Protein AF-A0AAU0LFH1-F1 (afdb_monomer_lite)

Sequence (99 aa):
MTEREMLEAAARAAGKSQHWVVHSLLQGGYAEELMAALRISVEHNSNTCRQPWVRARIDVSAWEAKVYQEDVPDESQRADRMRLAILRCAAAQAPKEQA

Secondary structure (DSSP, 8-state):
--HHHHHHHHHHHTT--HHHHHHHHHH---HHHHHHHHT-EEEE--TTSSS-EEEEEEESSSS-EEEEEEE-SSGGGHHHHHHHHHHHHHHTTSPPP--

Structure (mmCIF, N/CA/C/O backbone):
data_AF-A0AAU0LFH1-F1
#
_entry.id   AF-A0AAU0LFH1-F1
#
loop_
_atom_site.group_PDB
_atom_site.id
_atom_site.type_symbol
_atom_site.label_atom_id
_atom_site.label_alt_id
_atom_site.label_comp_id
_atom_site.label_asym_id
_atom_site.label_entity_id
_atom_site.label_seq_id
_atom_site.pdbx_PDB_ins_code
_atom_site.Cartn_x
_atom_site.Cartn_y
_atom_site.Cartn_z
_atom_site.occupancy
_atom_site.B_iso_or_equiv
_atom_site.auth_seq_id
_atom_site.auth_comp_id
_atom_site.auth_asym_id
_atom_site.auth_atom_id
_atom_site.pdbx_PDB_model_num
ATOM 1 N N . MET A 1 1 ? -1.440 13.124 -2.950 1.00 74.69 1 MET A N 1
ATOM 2 C CA . MET A 1 1 ? -0.979 12.772 -1.598 1.00 74.69 1 MET A CA 1
ATOM 3 C C . MET A 1 1 ? 0.518 12.548 -1.671 1.00 74.69 1 MET A C 1
ATOM 5 O O . MET A 1 1 ? 0.957 11.779 -2.522 1.00 74.69 1 MET A O 1
ATOM 9 N N . THR A 1 2 ? 1.286 13.281 -0.878 1.00 88.75 2 THR A N 1
ATOM 10 C CA . THR A 1 2 ? 2.737 13.109 -0.742 1.00 88.75 2 THR A CA 1
ATOM 11 C C . THR A 1 2 ? 3.051 11.846 0.067 1.00 88.75 2 THR A C 1
ATOM 13 O O . THR A 1 2 ? 2.175 11.304 0.740 1.00 88.75 2 THR A O 1
ATOM 16 N N . GLU A 1 3 ? 4.294 11.358 0.021 1.00 88.12 3 GLU A N 1
ATOM 17 C CA . GLU A 1 3 ? 4.708 10.198 0.827 1.00 88.12 3 GLU A CA 1
ATOM 18 C C . GLU A 1 3 ? 4.533 10.448 2.326 1.00 88.12 3 GLU A C 1
ATOM 20 O O . GLU A 1 3 ? 3.999 9.601 3.040 1.00 88.12 3 GLU A O 1
ATOM 25 N N . ARG A 1 4 ? 4.886 11.654 2.782 1.00 89.88 4 ARG A N 1
ATOM 26 C CA . ARG A 1 4 ? 4.679 12.078 4.166 1.00 89.88 4 ARG A CA 1
ATOM 27 C C . ARG A 1 4 ? 3.204 12.016 4.567 1.00 89.88 4 ARG A C 1
ATOM 29 O O . ARG A 1 4 ? 2.889 11.426 5.592 1.00 89.88 4 ARG A O 1
ATOM 36 N N . GLU A 1 5 ? 2.311 12.588 3.761 1.00 91.88 5 GLU A N 1
ATOM 37 C CA . GLU A 1 5 ? 0.865 12.558 4.029 1.00 91.88 5 GLU A CA 1
ATOM 38 C C . GLU A 1 5 ? 0.327 11.120 4.077 1.00 91.88 5 GLU A C 1
ATOM 40 O O . GLU A 1 5 ? -0.486 10.789 4.941 1.00 91.88 5 GLU A O 1
ATOM 45 N N . MET A 1 6 ? 0.803 10.244 3.181 1.00 93.19 6 MET A N 1
ATOM 46 C CA . MET A 1 6 ? 0.427 8.829 3.201 1.00 93.19 6 MET A CA 1
ATOM 47 C C . MET A 1 6 ? 0.924 8.132 4.470 1.00 93.19 6 MET A C 1
ATOM 49 O O . MET A 1 6 ? 0.183 7.356 5.066 1.00 93.19 6 MET A O 1
ATOM 53 N N . LEU A 1 7 ? 2.148 8.420 4.915 1.00 91.88 7 LEU A N 1
ATOM 54 C CA . LEU A 1 7 ? 2.713 7.820 6.121 1.00 91.88 7 LEU A CA 1
ATOM 55 C C . LEU A 1 7 ? 2.019 8.307 7.394 1.00 91.88 7 LEU A C 1
ATOM 57 O O . LEU A 1 7 ? 1.752 7.505 8.285 1.00 91.88 7 LEU A O 1
ATOM 61 N N . GLU A 1 8 ? 1.659 9.586 7.467 1.00 93.25 8 GLU A N 1
ATOM 62 C CA . GLU A 1 8 ? 0.850 10.130 8.562 1.00 93.25 8 GLU A CA 1
ATOM 63 C C . GLU A 1 8 ? -0.548 9.483 8.599 1.00 93.25 8 GLU A C 1
ATOM 65 O O . GLU A 1 8 ? -1.041 9.109 9.665 1.00 93.25 8 GLU A O 1
ATOM 70 N N . ALA A 1 9 ? -1.185 9.284 7.441 1.00 93.19 9 ALA A N 1
ATOM 71 C CA . ALA A 1 9 ? -2.458 8.570 7.345 1.00 93.19 9 ALA A CA 1
ATOM 72 C C . ALA A 1 9 ? -2.331 7.092 7.758 1.00 93.19 9 ALA A C 1
ATOM 74 O O . ALA A 1 9 ? -3.114 6.610 8.577 1.00 93.19 9 ALA A O 1
ATOM 75 N N . ALA A 1 10 ? -1.313 6.392 7.254 1.00 92.69 10 ALA A N 1
ATOM 76 C CA . ALA A 1 10 ? -1.025 5.004 7.597 1.00 92.69 10 ALA A CA 1
ATOM 77 C C . ALA A 1 10 ? -0.747 4.828 9.097 1.00 92.69 10 ALA A C 1
ATOM 79 O O . ALA A 1 10 ? -1.250 3.892 9.715 1.00 92.69 10 ALA A O 1
ATOM 80 N N . ALA A 1 11 ? -0.004 5.757 9.704 1.00 92.50 11 ALA A N 1
ATOM 81 C CA . ALA A 1 11 ? 0.258 5.757 11.136 1.00 92.50 11 ALA A CA 1
ATOM 82 C C . ALA A 1 11 ? -1.034 5.896 11.949 1.00 92.50 11 ALA A C 1
ATOM 84 O O . ALA A 1 11 ? -1.241 5.130 12.889 1.00 92.50 11 ALA A O 1
ATOM 85 N N . ARG A 1 12 ? -1.939 6.804 11.556 1.00 92.94 12 ARG A N 1
ATOM 86 C CA . ARG A 1 12 ? -3.259 6.940 12.196 1.00 92.94 12 ARG A CA 1
ATOM 87 C C . ARG A 1 12 ? -4.079 5.658 12.094 1.00 92.94 12 ARG A C 1
ATOM 89 O O . ARG A 1 12 ? -4.643 5.229 13.095 1.00 92.94 12 ARG A O 1
ATOM 96 N N . ALA A 1 13 ? -4.106 5.031 10.918 1.00 91.50 13 ALA A N 1
ATOM 97 C CA . ALA A 1 13 ? -4.797 3.758 10.717 1.00 91.50 13 ALA A CA 1
ATOM 98 C C . ALA A 1 13 ? -4.226 2.648 11.617 1.00 91.50 13 ALA A C 1
ATOM 100 O O . ALA A 1 13 ? -4.972 1.867 12.198 1.00 91.50 13 ALA A O 1
ATOM 101 N N . ALA A 1 14 ? -2.899 2.595 11.748 1.00 91.56 14 ALA A N 1
ATOM 102 C CA . ALA A 1 14 ? -2.182 1.563 12.492 1.00 91.56 14 ALA A CA 1
ATOM 103 C C . ALA A 1 14 ? -2.065 1.842 1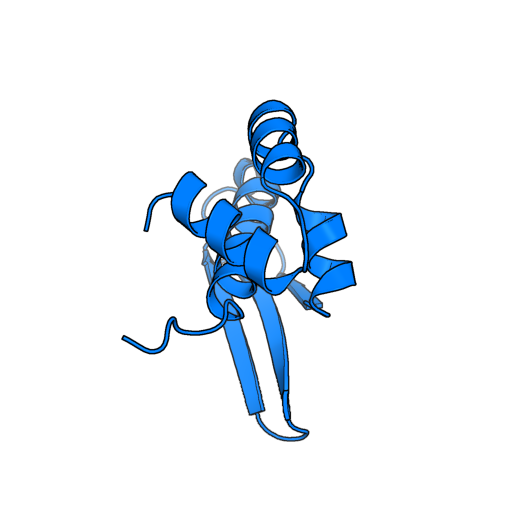4.005 1.00 91.56 14 ALA A C 1
ATOM 105 O O . ALA A 1 14 ? -1.389 1.091 14.710 1.00 91.56 14 ALA A O 1
ATOM 106 N N . GLY A 1 15 ? -2.658 2.931 14.512 1.00 91.56 15 GLY A N 1
ATOM 107 C CA . GLY A 1 15 ? -2.534 3.334 15.918 1.00 91.56 15 GLY A CA 1
ATOM 108 C C . GLY A 1 15 ? -1.109 3.736 16.328 1.00 91.56 15 GLY A C 1
ATOM 109 O O . GLY A 1 15 ? -0.727 3.579 17.487 1.00 91.56 15 GLY A O 1
ATOM 110 N N . LYS A 1 16 ? -0.297 4.223 15.383 1.00 91.62 16 LYS A N 1
ATOM 111 C CA . LYS A 1 16 ? 1.088 4.664 15.602 1.00 91.62 16 LYS A CA 1
ATOM 112 C C . LYS A 1 16 ? 1.142 6.157 15.944 1.00 91.62 16 LYS A C 1
ATOM 114 O O . LYS A 1 16 ? 0.292 6.945 15.536 1.00 91.62 16 LYS A O 1
ATOM 119 N N . SER A 1 17 ? 2.164 6.555 16.699 1.00 90.00 17 SER A N 1
ATOM 120 C CA . SER A 1 17 ? 2.346 7.941 17.146 1.00 90.00 17 SER A CA 1
ATOM 121 C C . SER A 1 17 ? 3.047 8.818 16.100 1.00 90.00 17 SER A C 1
ATOM 123 O O . SER A 1 17 ? 3.720 8.327 15.195 1.00 90.00 17 SER A O 1
ATOM 125 N N . GLN A 1 18 ? 2.971 10.140 16.273 1.00 86.50 18 GLN A N 1
ATOM 126 C CA . GLN A 1 18 ? 3.741 11.105 15.471 1.00 86.50 18 GLN A CA 1
ATOM 127 C C . GLN A 1 18 ? 5.260 10.870 15.556 1.00 86.50 18 GLN A C 1
ATOM 129 O O . GLN A 1 18 ? 5.968 11.016 14.564 1.00 86.50 18 GLN A O 1
ATOM 134 N N . HIS A 1 19 ? 5.768 10.433 16.715 1.00 88.38 19 HIS A N 1
ATOM 135 C CA . HIS A 1 19 ? 7.182 10.073 16.865 1.00 88.38 19 HIS A CA 1
ATOM 136 C C . HIS A 1 19 ? 7.564 8.919 15.927 1.00 88.38 19 HIS A C 1
ATOM 138 O O . HIS A 1 19 ? 8.611 8.960 15.282 1.00 88.38 19 HIS A O 1
ATOM 144 N N . TRP A 1 20 ? 6.696 7.909 15.810 1.00 90.56 20 TRP A N 1
ATOM 145 C CA . TRP A 1 20 ? 6.924 6.777 14.916 1.00 90.56 20 TRP A CA 1
ATOM 146 C C . TRP A 1 20 ? 6.991 7.211 13.445 1.00 90.56 20 TRP A C 1
ATOM 148 O O . TRP A 1 20 ? 7.838 6.706 12.712 1.00 90.56 20 TRP A O 1
ATOM 158 N N . VAL A 1 21 ? 6.173 8.184 13.021 1.00 86.44 21 VAL A N 1
ATOM 159 C CA . VAL A 1 21 ? 6.213 8.741 11.653 1.00 86.44 21 VAL A CA 1
ATOM 160 C C . VAL A 1 21 ? 7.569 9.378 11.361 1.00 86.44 21 VAL A C 1
ATOM 162 O O . VAL A 1 21 ? 8.192 9.061 10.350 1.00 86.44 21 VAL A O 1
ATOM 165 N N . VAL A 1 22 ? 8.054 10.240 12.260 1.00 86.44 22 VAL A N 1
ATOM 166 C CA . VAL A 1 22 ? 9.350 10.919 12.097 1.00 86.44 22 VAL A CA 1
ATOM 167 C C . VAL A 1 22 ? 10.489 9.903 12.018 1.00 86.44 22 VAL A C 1
ATOM 169 O O . VAL A 1 22 ? 11.315 9.978 11.113 1.00 86.44 22 VAL A O 1
ATOM 172 N N . HIS A 1 23 ? 10.504 8.917 12.918 1.00 87.00 23 HIS A N 1
ATOM 173 C CA . HIS A 1 23 ? 11.508 7.853 12.904 1.00 87.00 23 HIS A CA 1
ATOM 174 C C . HIS A 1 23 ? 11.455 7.024 11.609 1.00 87.00 23 HIS A C 1
ATOM 176 O O . HIS A 1 23 ? 12.484 6.710 11.011 1.00 87.00 23 HIS A O 1
ATOM 182 N N . SER A 1 24 ? 10.249 6.717 11.137 1.00 86.38 24 SER A N 1
ATOM 183 C CA . SER A 1 24 ? 10.013 5.935 9.922 1.00 86.38 24 SER A CA 1
ATOM 184 C C . SER A 1 24 ? 10.463 6.651 8.650 1.00 86.38 24 SER A C 1
ATOM 186 O O . SER A 1 24 ? 11.030 6.004 7.772 1.00 86.38 24 SER A O 1
ATOM 188 N N . LEU A 1 25 ? 10.284 7.974 8.562 1.00 81.75 25 LEU A N 1
ATOM 189 C CA . LEU A 1 25 ? 10.812 8.781 7.453 1.00 81.75 25 LEU A CA 1
ATOM 190 C C . LEU A 1 25 ? 12.343 8.762 7.399 1.00 81.75 25 LEU A C 1
ATOM 192 O O . LEU A 1 25 ? 12.915 8.824 6.316 1.00 81.75 25 LEU A O 1
ATOM 196 N N . LEU A 1 26 ? 13.003 8.678 8.556 1.00 80.50 26 LEU A N 1
ATOM 197 C CA . LEU A 1 26 ? 14.464 8.672 8.643 1.00 80.50 26 LEU A CA 1
ATOM 198 C C . LEU A 1 26 ? 15.076 7.301 8.330 1.00 80.50 26 LEU A C 1
ATOM 200 O O . LEU A 1 26 ? 16.202 7.245 7.845 1.00 80.50 26 LEU A O 1
ATOM 204 N N . GLN A 1 27 ? 14.361 6.205 8.613 1.00 79.75 27 GLN A N 1
ATOM 205 C CA . GLN A 1 27 ? 14.896 4.844 8.475 1.00 79.75 27 GLN A CA 1
ATOM 206 C C . GLN A 1 27 ? 14.326 4.031 7.302 1.00 79.75 27 GLN A C 1
ATOM 208 O O . GLN A 1 27 ? 14.932 3.037 6.913 1.00 79.75 27 GLN A O 1
ATOM 213 N N . GLY A 1 28 ? 13.168 4.399 6.741 1.00 71.44 28 GLY A N 1
ATOM 214 C CA . GLY A 1 28 ? 12.573 3.719 5.578 1.00 71.44 28 GLY A CA 1
ATOM 215 C C . GLY A 1 28 ? 12.064 2.285 5.825 1.00 71.44 28 GLY A C 1
ATOM 216 O O . GLY A 1 28 ? 11.698 1.584 4.880 1.00 71.44 28 GLY A O 1
ATOM 217 N N . GLY A 1 29 ? 12.029 1.832 7.084 1.00 80.88 29 GLY A N 1
ATOM 218 C CA . GLY A 1 29 ? 11.706 0.455 7.489 1.00 80.88 29 GLY A CA 1
ATOM 219 C C . GLY A 1 29 ? 10.255 0.200 7.921 1.00 80.88 29 GLY A C 1
ATOM 220 O O . GLY A 1 29 ? 9.990 -0.774 8.612 1.00 80.88 29 GLY A O 1
ATOM 221 N N . TYR A 1 30 ? 9.301 1.060 7.565 1.00 86.44 30 TYR A N 1
ATOM 222 C CA . TYR A 1 30 ? 7.941 1.025 8.128 1.00 86.44 30 TYR A CA 1
ATOM 223 C C . TYR A 1 30 ? 6.998 -0.033 7.527 1.00 86.44 30 TYR A C 1
ATOM 225 O O . TYR A 1 30 ? 5.933 -0.306 8.081 1.00 86.44 30 TYR A O 1
ATOM 233 N N . ALA A 1 31 ? 7.348 -0.607 6.375 1.00 87.62 31 ALA A N 1
ATOM 234 C CA . ALA A 1 31 ? 6.428 -1.421 5.582 1.00 87.62 31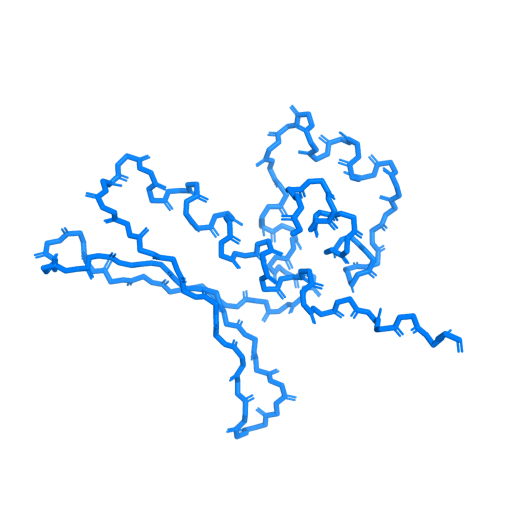 ALA A CA 1
ATOM 235 C C . ALA A 1 31 ? 5.966 -2.701 6.303 1.00 87.62 31 ALA A C 1
ATOM 237 O O . ALA A 1 31 ? 4.776 -3.007 6.293 1.00 87.62 31 ALA A O 1
ATOM 238 N N . GLU A 1 32 ? 6.872 -3.420 6.968 1.00 88.88 32 GLU A N 1
ATOM 239 C CA . GLU A 1 32 ? 6.550 -4.669 7.675 1.00 88.88 32 GLU A CA 1
ATOM 240 C C . GLU A 1 32 ? 5.631 -4.440 8.876 1.00 88.88 32 GLU A C 1
ATOM 242 O O . GLU A 1 32 ? 4.644 -5.157 9.057 1.00 88.88 32 GLU A O 1
ATOM 247 N N . GLU A 1 33 ? 5.897 -3.389 9.653 1.00 91.56 33 GLU A N 1
ATOM 248 C CA . GLU A 1 33 ? 5.047 -3.018 10.782 1.00 91.56 33 GLU A CA 1
ATOM 249 C C . GLU A 1 33 ? 3.632 -2.641 10.338 1.00 91.56 33 GLU A C 1
ATOM 251 O O . GLU A 1 33 ? 2.659 -3.044 10.979 1.00 91.56 33 GLU A O 1
ATOM 256 N N . LEU A 1 34 ? 3.508 -1.884 9.241 1.00 92.12 34 LEU A N 1
ATOM 257 C CA . LEU A 1 34 ? 2.207 -1.524 8.681 1.00 92.12 34 LEU A CA 1
ATOM 258 C C . LEU A 1 34 ? 1.460 -2.756 8.175 1.00 92.12 34 LEU A C 1
ATOM 260 O O . LEU A 1 34 ? 0.268 -2.882 8.447 1.00 92.12 34 LEU A O 1
ATOM 264 N N . MET A 1 35 ? 2.144 -3.681 7.493 1.00 93.56 35 MET A N 1
ATOM 265 C CA . MET A 1 35 ? 1.517 -4.918 7.023 1.00 93.56 35 MET A CA 1
ATOM 266 C C . MET A 1 35 ? 0.908 -5.720 8.170 1.00 93.56 35 MET A C 1
ATOM 268 O O . MET A 1 35 ? -0.258 -6.109 8.096 1.00 93.56 35 MET A O 1
ATOM 272 N N . ALA A 1 36 ? 1.669 -5.913 9.249 1.00 92.06 36 ALA A N 1
ATOM 273 C CA . ALA A 1 36 ? 1.207 -6.654 10.414 1.00 92.06 36 ALA A CA 1
ATOM 274 C C . ALA A 1 36 ? 0.055 -5.937 11.137 1.00 92.06 36 ALA A C 1
ATOM 276 O O . ALA A 1 36 ? -0.973 -6.553 11.423 1.00 92.06 36 ALA A O 1
ATOM 277 N N . ALA A 1 37 ? 0.198 -4.634 11.402 1.00 92.62 37 ALA A N 1
ATOM 278 C CA . ALA A 1 37 ? -0.798 -3.859 12.141 1.00 92.62 37 ALA A CA 1
ATOM 279 C C . ALA A 1 37 ? -2.140 -3.768 11.401 1.00 92.62 37 ALA A C 1
ATOM 281 O O . ALA A 1 37 ? -3.200 -3.796 12.023 1.00 92.62 37 ALA A O 1
ATOM 282 N N . LEU A 1 38 ? -2.088 -3.679 10.071 1.00 92.38 38 LEU A N 1
ATOM 283 C CA . LEU A 1 38 ? -3.242 -3.404 9.222 1.00 92.38 38 LEU A CA 1
ATOM 284 C C . LEU A 1 38 ? -3.722 -4.612 8.410 1.00 92.38 38 LEU A C 1
ATOM 286 O O . LEU A 1 38 ? -4.587 -4.461 7.546 1.00 92.38 38 LEU A O 1
ATOM 290 N N . ARG A 1 39 ? -3.163 -5.800 8.685 1.00 93.75 39 ARG A N 1
ATOM 291 C CA . ARG A 1 39 ? -3.479 -7.071 8.008 1.00 93.75 39 ARG A CA 1
ATOM 292 C C . ARG A 1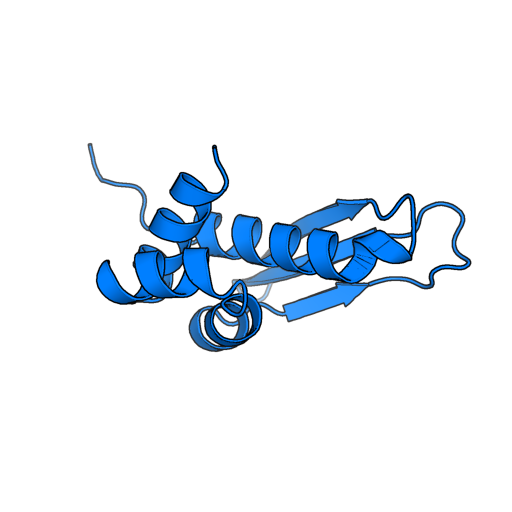 39 ? -3.381 -6.970 6.482 1.00 93.75 39 ARG A C 1
ATOM 294 O O . ARG A 1 39 ? -4.207 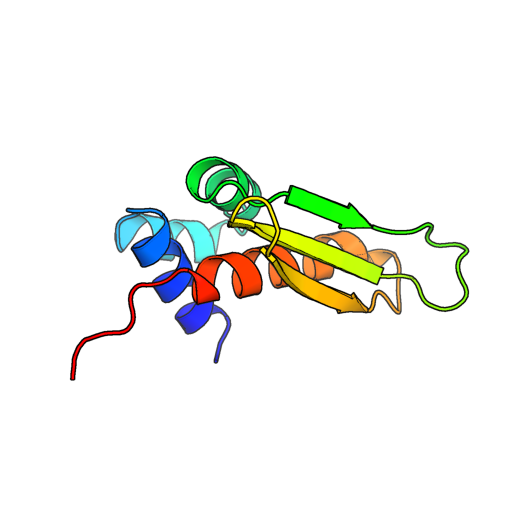-7.520 5.757 1.00 93.75 39 ARG A O 1
ATOM 301 N N . ILE A 1 40 ? -2.373 -6.248 6.000 1.00 95.75 40 ILE A N 1
ATOM 302 C CA . ILE A 1 40 ? -2.128 -6.088 4.567 1.00 95.75 40 ILE A CA 1
ATOM 303 C C . ILE A 1 40 ? -1.372 -7.319 4.078 1.00 95.75 40 ILE A C 1
ATOM 305 O O . ILE A 1 40 ? -0.301 -7.645 4.585 1.00 95.75 40 ILE A O 1
ATOM 309 N N . SER A 1 41 ? -1.928 -7.978 3.068 1.00 96.12 41 SER A N 1
ATOM 310 C CA . SER A 1 41 ? -1.249 -9.039 2.327 1.00 96.12 41 SER A CA 1
ATOM 311 C C . SER A 1 41 ? -0.569 -8.460 1.099 1.00 96.12 41 SER A C 1
ATOM 313 O O . SER A 1 41 ? -1.039 -7.479 0.520 1.00 96.12 41 SER A O 1
ATOM 315 N N . VAL A 1 42 ? 0.531 -9.076 0.684 1.00 96.25 42 VAL A N 1
ATOM 316 C CA . VAL A 1 42 ? 1.346 -8.585 -0.421 1.00 96.25 42 VAL A CA 1
ATOM 317 C C . VAL A 1 42 ? 1.614 -9.699 -1.413 1.00 96.25 42 VAL A C 1
ATOM 319 O O . VAL A 1 42 ? 1.949 -10.818 -1.036 1.00 96.25 42 VAL A O 1
ATOM 322 N N . GLU A 1 43 ? 1.470 -9.378 -2.691 1.00 95.44 43 GLU A N 1
ATOM 323 C CA . GLU A 1 43 ? 1.674 -10.309 -3.791 1.00 95.44 43 GLU A CA 1
ATOM 324 C C . GLU A 1 43 ? 2.459 -9.630 -4.910 1.00 95.44 43 GLU A C 1
ATOM 326 O O . GLU A 1 43 ? 2.437 -8.409 -5.070 1.00 95.44 43 GLU A O 1
ATOM 331 N N . HIS A 1 44 ? 3.126 -10.427 -5.732 1.00 95.19 44 HIS A N 1
ATOM 332 C CA . HIS A 1 44 ? 3.813 -9.948 -6.921 1.00 95.19 44 HIS A CA 1
ATOM 333 C C . HIS A 1 44 ? 3.844 -11.047 -7.978 1.00 95.19 44 HIS A C 1
ATOM 335 O O . HIS A 1 44 ? 3.806 -12.233 -7.651 1.00 95.19 44 HIS A O 1
ATOM 341 N N . ASN A 1 45 ? 3.931 -10.668 -9.248 1.00 94.19 45 ASN A N 1
ATOM 342 C CA . ASN A 1 45 ? 4.208 -11.629 -10.313 1.00 94.19 45 ASN A CA 1
ATOM 343 C C . ASN A 1 45 ? 5.718 -11.741 -10.586 1.00 94.19 45 ASN A C 1
ATOM 345 O O . ASN A 1 45 ? 6.546 -11.047 -9.985 1.00 94.19 45 ASN A O 1
ATOM 349 N N . SER A 1 46 ? 6.064 -12.660 -11.489 1.00 88.56 46 SER A N 1
ATOM 350 C CA . SER A 1 46 ? 7.439 -12.873 -11.937 1.00 88.56 46 SER A CA 1
ATOM 351 C C . SER A 1 46 ? 7.993 -11.638 -12.650 1.00 88.56 46 SER A C 1
ATOM 353 O O . SER A 1 46 ? 7.292 -10.982 -13.423 1.00 88.56 46 SER A O 1
ATOM 355 N N . ASN A 1 47 ? 9.286 -11.377 -12.464 1.00 83.94 47 ASN A N 1
ATOM 356 C CA . ASN A 1 47 ? 10.019 -10.340 -13.194 1.00 83.94 47 ASN A CA 1
ATOM 357 C C . ASN A 1 47 ? 10.182 -10.645 -14.695 1.00 83.94 47 ASN A C 1
ATOM 359 O O . ASN A 1 47 ? 10.499 -9.755 -15.475 1.00 83.94 47 ASN A O 1
ATOM 363 N N . THR A 1 48 ? 9.917 -11.885 -15.112 1.00 87.94 48 THR A N 1
ATOM 364 C CA . THR A 1 48 ? 9.929 -12.308 -16.518 1.00 87.94 48 THR A CA 1
ATOM 365 C C . THR A 1 48 ? 8.596 -12.078 -17.233 1.00 87.94 48 THR A C 1
ATOM 367 O O . THR A 1 48 ? 8.492 -12.303 -18.440 1.00 87.94 48 THR A O 1
ATOM 370 N N . CYS A 1 49 ? 7.554 -11.645 -16.515 1.00 87.31 49 CYS A N 1
ATOM 371 C CA . CYS A 1 49 ? 6.288 -11.270 -17.131 1.00 87.31 49 CYS A CA 1
ATOM 372 C C . CYS A 1 49 ? 6.455 -10.008 -17.990 1.00 87.31 49 CYS A C 1
ATOM 374 O O . CYS A 1 49 ? 7.240 -9.124 -17.672 1.00 87.31 49 CYS A O 1
ATOM 376 N N . ARG A 1 50 ? 5.647 -9.878 -19.051 1.00 86.88 50 ARG A N 1
ATOM 377 C CA . ARG A 1 50 ? 5.664 -8.694 -19.933 1.00 86.88 50 ARG A CA 1
ATOM 378 C C . ARG A 1 50 ? 5.373 -7.383 -19.186 1.00 86.88 50 ARG A C 1
ATOM 380 O O . ARG A 1 50 ? 5.794 -6.324 -19.635 1.00 86.88 50 ARG A O 1
ATOM 387 N N . GLN A 1 51 ? 4.627 -7.467 -18.086 1.00 89.94 51 GLN A N 1
ATOM 388 C CA . GLN A 1 51 ? 4.288 -6.355 -17.199 1.00 89.94 51 GLN A CA 1
ATOM 389 C C . GLN A 1 51 ? 4.421 -6.831 -15.745 1.00 89.94 51 GLN A C 1
ATOM 391 O O . GLN A 1 51 ? 3.456 -7.361 -15.178 1.00 89.94 51 GLN A O 1
ATOM 396 N N . PRO A 1 52 ? 5.628 -6.756 -15.160 1.00 95.44 52 PRO A N 1
ATOM 397 C CA . PRO A 1 52 ? 5.830 -7.075 -13.759 1.00 95.44 52 PRO A CA 1
ATOM 398 C C . PRO A 1 52 ? 5.116 -6.056 -12.863 1.00 95.44 52 PRO A C 1
ATOM 400 O O . PRO A 1 52 ? 5.067 -4.866 -13.167 1.00 95.44 52 PRO A O 1
ATOM 403 N N . TRP A 1 53 ? 4.563 -6.525 -11.754 1.00 96.88 53 TRP A N 1
ATOM 404 C CA . TRP A 1 53 ? 3.808 -5.740 -10.792 1.00 96.88 53 TRP A CA 1
ATOM 405 C C . TRP A 1 53 ? 4.015 -6.264 -9.373 1.00 96.88 53 TRP A C 1
ATOM 407 O O . TRP A 1 53 ? 4.411 -7.412 -9.137 1.00 96.88 53 TRP A O 1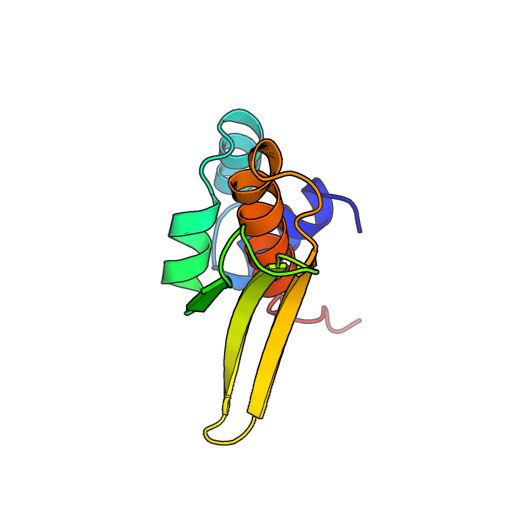
ATOM 417 N N . VAL A 1 54 ? 3.699 -5.397 -8.423 1.00 97.50 54 VAL A N 1
ATOM 418 C CA . VAL A 1 54 ? 3.508 -5.712 -7.008 1.00 97.50 54 VAL A CA 1
ATOM 419 C C . VAL A 1 54 ? 2.146 -5.185 -6.581 1.00 97.50 54 VAL A C 1
ATOM 421 O O . VAL A 1 54 ? 1.664 -4.195 -7.129 1.00 97.50 54 VAL A O 1
ATOM 424 N N . ARG A 1 55 ? 1.494 -5.833 -5.620 1.00 97.38 55 ARG A N 1
ATOM 425 C CA . ARG A 1 55 ? 0.228 -5.344 -5.076 1.00 97.38 55 ARG A CA 1
ATOM 426 C C . ARG A 1 55 ? 0.130 -5.586 -3.582 1.00 97.38 55 ARG A C 1
ATOM 428 O O . ARG A 1 55 ? 0.557 -6.627 -3.088 1.00 97.38 55 ARG A O 1
ATOM 435 N N . ALA A 1 56 ? -0.504 -4.647 -2.897 1.00 97.56 56 ALA A N 1
ATOM 436 C CA . ALA A 1 56 ? -0.933 -4.795 -1.518 1.00 97.56 56 ALA A CA 1
ATOM 437 C C . ALA A 1 56 ? -2.461 -4.916 -1.467 1.00 97.56 56 ALA A C 1
ATOM 439 O O . ALA A 1 56 ? -3.182 -4.241 -2.210 1.00 97.56 56 ALA A O 1
ATOM 440 N N . ARG A 1 57 ? -2.958 -5.794 -0.601 1.00 96.12 57 ARG A N 1
ATOM 441 C CA . ARG A 1 57 ? -4.365 -6.176 -0.499 1.00 96.12 57 ARG A CA 1
ATOM 442 C C . ARG A 1 57 ? -4.836 -6.128 0.948 1.00 96.12 57 ARG A C 1
ATOM 444 O O . ARG A 1 57 ? -4.128 -6.584 1.842 1.00 96.12 57 ARG A O 1
ATOM 451 N N . ILE A 1 58 ? -6.060 -5.650 1.147 1.00 93.12 58 ILE A N 1
ATOM 452 C CA . ILE A 1 58 ? -6.797 -5.755 2.412 1.00 93.12 58 ILE A CA 1
ATOM 453 C C . ILE A 1 58 ? -8.143 -6.395 2.124 1.00 93.12 58 ILE A C 1
ATOM 455 O O . ILE A 1 58 ? -8.867 -5.931 1.239 1.00 93.12 58 ILE A O 1
ATOM 459 N N . ASP A 1 59 ? -8.497 -7.409 2.901 1.00 90.25 59 ASP A N 1
ATOM 460 C CA . ASP A 1 59 ? -9.845 -7.965 2.893 1.00 90.25 59 ASP A CA 1
ATOM 461 C C . ASP A 1 59 ? -10.745 -7.094 3.782 1.00 90.25 59 ASP A C 1
ATOM 463 O O . ASP A 1 59 ? -10.536 -6.970 4.988 1.00 90.25 59 ASP A O 1
ATOM 467 N N . VAL A 1 60 ? -11.725 -6.437 3.163 1.00 85.88 60 VAL A N 1
ATOM 468 C CA . VAL A 1 60 ? -12.696 -5.558 3.838 1.00 85.88 60 VAL A CA 1
ATOM 469 C C . VAL A 1 60 ? -13.850 -6.386 4.404 1.00 85.88 60 VAL A C 1
ATOM 471 O O . VAL A 1 60 ? -14.379 -6.091 5.473 1.00 85.88 60 VAL A O 1
ATOM 474 N N . SER A 1 61 ? -14.233 -7.445 3.693 1.00 86.62 61 SER A N 1
ATOM 475 C CA . SER A 1 61 ? -15.220 -8.432 4.123 1.00 86.62 61 SER A CA 1
ATOM 476 C C . SER A 1 61 ? -14.894 -9.796 3.511 1.00 86.62 61 SER A C 1
ATOM 478 O O . SER A 1 61 ? -13.939 -9.928 2.749 1.00 86.62 61 SER A O 1
ATOM 480 N N . ALA A 1 62 ? -15.711 -10.815 3.792 1.00 85.38 62 ALA A N 1
ATOM 481 C CA . ALA A 1 62 ? -15.551 -12.145 3.197 1.00 85.38 62 ALA A CA 1
ATOM 482 C C . ALA A 1 62 ? -15.608 -12.151 1.652 1.00 85.38 62 ALA A C 1
ATOM 484 O O . ALA A 1 62 ? -15.146 -13.105 1.032 1.00 85.38 62 ALA A O 1
ATOM 485 N N . TRP A 1 63 ? -16.163 -11.102 1.032 1.00 89.19 63 TRP A N 1
ATOM 486 C CA . TRP A 1 63 ? -16.398 -11.028 -0.416 1.00 89.19 63 TRP A CA 1
ATOM 487 C C . TRP A 1 63 ? -15.770 -9.801 -1.081 1.00 89.19 63 TRP A C 1
ATOM 489 O O . TRP A 1 63 ? -15.774 -9.700 -2.305 1.00 89.19 63 TRP A O 1
ATOM 499 N N . GLU A 1 64 ? -15.243 -8.863 -0.294 1.00 89.94 64 GLU A N 1
ATOM 500 C CA . GLU A 1 64 ? -14.705 -7.601 -0.788 1.00 89.94 64 GLU A CA 1
ATOM 501 C C . GLU A 1 64 ? -13.263 -7.428 -0.330 1.00 89.94 64 GLU A C 1
ATOM 503 O O . GLU A 1 64 ? -12.962 -7.489 0.863 1.00 89.94 64 GLU A O 1
ATOM 508 N N . ALA A 1 65 ? -12.386 -7.139 -1.286 1.00 90.88 65 ALA A N 1
ATOM 509 C CA . ALA A 1 65 ? -11.013 -6.762 -1.019 1.00 90.88 65 ALA A CA 1
ATOM 510 C C . ALA A 1 65 ? -10.647 -5.497 -1.787 1.00 90.88 65 ALA A C 1
ATOM 512 O O . ALA A 1 65 ? -11.043 -5.311 -2.939 1.00 90.88 65 ALA A O 1
ATOM 513 N N . LYS A 1 66 ? -9.845 -4.645 -1.151 1.00 94.00 66 LYS A N 1
ATOM 514 C CA . LYS A 1 66 ? -9.221 -3.490 -1.798 1.00 94.00 66 LYS A CA 1
ATOM 515 C C . LYS A 1 66 ? -7.803 -3.854 -2.194 1.00 94.00 66 LYS A C 1
ATOM 517 O O . LYS A 1 66 ? -7.049 -4.391 -1.384 1.00 94.00 66 LYS A O 1
ATOM 522 N N . VAL A 1 67 ? -7.453 -3.553 -3.440 1.00 95.81 67 VAL A N 1
ATOM 523 C CA . VAL A 1 67 ? -6.158 -3.885 -4.038 1.00 95.81 67 VAL A CA 1
ATOM 524 C C . VAL A 1 67 ? -5.490 -2.607 -4.527 1.00 95.81 67 VAL A C 1
ATOM 526 O O . VAL A 1 67 ? -6.118 -1.792 -5.199 1.00 95.81 67 VAL A O 1
ATOM 529 N N . TYR A 1 68 ? -4.212 -2.456 -4.195 1.00 96.38 68 TYR A N 1
ATOM 530 C CA . TYR A 1 68 ? -3.362 -1.333 -4.577 1.00 96.38 68 TYR A CA 1
ATOM 531 C C . TYR A 1 68 ? -2.152 -1.900 -5.305 1.00 96.38 68 TYR A C 1
ATOM 533 O O . TYR A 1 68 ? -1.306 -2.540 -4.683 1.00 96.38 68 TYR A O 1
ATOM 541 N N . GLN A 1 69 ? -2.116 -1.732 -6.625 1.00 97.31 69 GLN A N 1
ATOM 542 C CA . GLN A 1 69 ? -1.094 -2.308 -7.495 1.00 97.31 69 GLN A CA 1
ATOM 543 C C . GLN A 1 69 ? -0.143 -1.224 -8.001 1.00 97.31 69 GLN A C 1
ATOM 545 O O . GLN A 1 69 ? -0.586 -0.155 -8.412 1.00 97.31 69 GLN A O 1
ATOM 550 N N . GLU A 1 70 ? 1.147 -1.545 -8.026 1.00 97.12 70 GLU A N 1
ATOM 551 C CA . GLU A 1 70 ? 2.187 -0.747 -8.665 1.00 97.1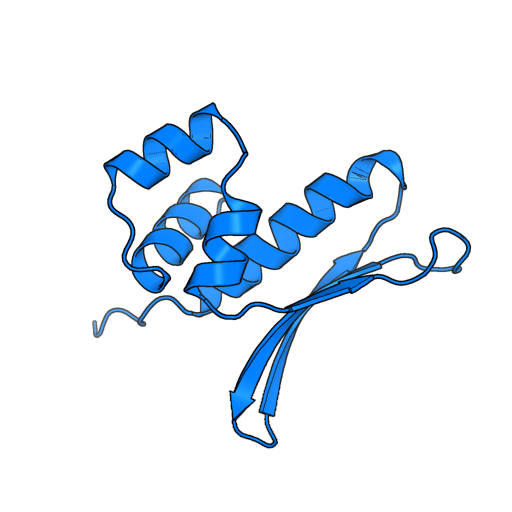2 70 GLU A CA 1
ATOM 552 C C . GLU A 1 70 ? 2.857 -1.556 -9.772 1.00 97.12 70 GLU A C 1
ATOM 554 O O . GLU A 1 70 ? 3.210 -2.726 -9.587 1.00 97.12 70 GLU A O 1
ATOM 559 N N . ASP A 1 71 ? 3.087 -0.906 -10.907 1.00 96.31 71 ASP A N 1
ATOM 560 C CA . ASP A 1 71 ? 3.903 -1.468 -11.975 1.00 96.31 71 ASP A CA 1
ATOM 561 C C . ASP A 1 71 ? 5.386 -1.456 -11.579 1.00 96.31 71 ASP A C 1
ATOM 563 O O . ASP A 1 71 ? 5.880 -0.524 -10.932 1.00 96.31 71 ASP A O 1
ATOM 567 N N . VAL A 1 72 ? 6.112 -2.491 -11.999 1.00 96.75 72 VAL A N 1
ATOM 568 C CA . VAL A 1 72 ? 7.551 -2.659 -11.771 1.00 96.75 72 VAL A CA 1
ATOM 569 C C . VAL A 1 72 ? 8.254 -2.678 -13.133 1.00 96.75 72 VAL A C 1
ATOM 571 O O . VAL A 1 72 ? 8.494 -3.748 -13.690 1.00 96.75 72 VAL A O 1
ATOM 574 N N . PRO A 1 73 ? 8.556 -1.500 -13.714 1.00 90.69 73 PRO A N 1
ATOM 575 C CA . PRO A 1 73 ? 9.228 -1.420 -15.013 1.00 90.69 73 PRO A CA 1
ATOM 576 C C . PRO A 1 73 ? 10.697 -1.863 -14.948 1.00 90.69 73 PRO A C 1
ATOM 578 O O . PRO A 1 73 ? 11.260 -2.259 -15.963 1.00 90.69 73 PRO A O 1
ATOM 581 N N . ASP A 1 74 ? 11.306 -1.788 -13.763 1.00 92.25 74 ASP A N 1
ATOM 582 C CA . ASP A 1 74 ? 12.670 -2.224 -13.477 1.00 92.25 74 ASP A CA 1
ATOM 583 C C . ASP A 1 74 ? 12.678 -3.005 -12.159 1.00 92.25 74 ASP A C 1
ATOM 585 O O . ASP A 1 74 ? 12.136 -2.549 -11.147 1.00 92.25 74 ASP A O 1
ATOM 589 N N . GLU A 1 75 ? 13.311 -4.175 -12.177 1.00 91.88 75 GLU A N 1
ATOM 590 C CA . GLU A 1 75 ? 13.427 -5.067 -11.028 1.00 91.88 75 GLU A CA 1
ATOM 591 C C . GLU A 1 75 ? 14.153 -4.415 -9.849 1.00 91.88 75 GLU A C 1
ATOM 593 O O . GLU A 1 75 ? 13.807 -4.681 -8.697 1.00 91.88 75 GLU A O 1
ATOM 598 N N . SER A 1 76 ? 15.092 -3.500 -10.119 1.00 93.88 76 SER A N 1
ATOM 599 C CA . SER A 1 76 ? 15.790 -2.743 -9.074 1.00 93.88 76 SER A CA 1
ATOM 600 C C . SER A 1 76 ? 14.831 -1.926 -8.194 1.00 93.88 76 SER A C 1
ATOM 602 O O . SER A 1 76 ? 15.102 -1.705 -7.016 1.00 93.88 76 SER A O 1
ATOM 604 N N . GLN A 1 77 ? 13.667 -1.542 -8.736 1.00 93.88 77 GLN A N 1
ATOM 605 C CA . GLN A 1 77 ? 12.652 -0.745 -8.047 1.00 93.88 77 GLN A CA 1
ATOM 606 C C . GLN A 1 77 ? 11.628 -1.599 -7.296 1.00 93.88 77 GLN A C 1
ATOM 608 O O . GLN A 1 77 ? 10.771 -1.038 -6.613 1.00 93.88 77 GLN A O 1
ATOM 613 N N . ARG A 1 78 ? 11.653 -2.937 -7.414 1.00 94.38 78 ARG A N 1
ATOM 614 C CA . ARG A 1 78 ? 10.584 -3.800 -6.879 1.00 94.38 78 ARG A CA 1
ATOM 615 C C . ARG A 1 78 ? 10.331 -3.555 -5.396 1.00 94.38 78 ARG A C 1
ATOM 617 O O . ARG A 1 78 ? 9.177 -3.449 -4.990 1.00 94.38 78 ARG A O 1
ATOM 624 N N . ALA A 1 79 ? 11.393 -3.435 -4.603 1.00 93.19 79 ALA A N 1
ATOM 625 C CA . ALA A 1 79 ? 11.281 -3.175 -3.172 1.00 93.19 79 ALA A CA 1
ATOM 626 C C . ALA A 1 79 ? 10.586 -1.832 -2.883 1.00 93.19 79 ALA A C 1
ATOM 628 O O . ALA A 1 79 ? 9.714 -1.762 -2.021 1.00 93.19 79 ALA A O 1
ATOM 629 N N . ASP A 1 80 ? 10.901 -0.783 -3.640 1.00 93.38 80 ASP A N 1
ATOM 630 C CA . ASP A 1 80 ? 10.311 0.545 -3.442 1.00 93.38 80 ASP A CA 1
ATOM 631 C C . ASP A 1 80 ? 8.867 0.610 -3.936 1.00 93.38 80 ASP A C 1
ATOM 633 O O . ASP A 1 80 ? 8.001 1.163 -3.259 1.00 93.38 80 ASP A O 1
ATOM 637 N N . ARG A 1 81 ? 8.567 -0.044 -5.064 1.00 95.62 81 ARG A N 1
ATOM 638 C CA . ARG A 1 81 ? 7.187 -0.231 -5.533 1.00 95.62 81 ARG A CA 1
ATOM 639 C C . ARG A 1 81 ? 6.364 -1.012 -4.515 1.00 95.62 81 ARG A C 1
ATOM 641 O O . ARG A 1 81 ? 5.206 -0.679 -4.287 1.00 95.62 81 ARG A O 1
ATOM 648 N N . MET A 1 82 ? 6.970 -1.997 -3.851 1.00 95.62 82 MET A N 1
ATOM 649 C CA . MET A 1 82 ? 6.314 -2.765 -2.799 1.00 95.62 82 MET A CA 1
ATOM 650 C C . MET A 1 82 ? 5.971 -1.890 -1.594 1.00 95.62 82 MET A C 1
ATOM 652 O O . MET A 1 82 ? 4.829 -1.882 -1.135 1.00 95.62 82 MET A O 1
ATOM 656 N N . ARG A 1 83 ? 6.948 -1.111 -1.111 1.00 94.19 83 ARG A N 1
ATOM 657 C CA . ARG A 1 83 ? 6.744 -0.148 -0.021 1.00 94.19 83 ARG A CA 1
ATOM 658 C C . ARG A 1 83 ? 5.641 0.845 -0.369 1.00 94.19 83 ARG A C 1
ATOM 660 O O . ARG A 1 83 ? 4.763 1.077 0.456 1.00 94.19 83 ARG A O 1
ATOM 667 N N . LEU A 1 84 ? 5.638 1.371 -1.594 1.00 94.62 84 LEU A N 1
ATOM 668 C CA . LEU A 1 84 ? 4.618 2.306 -2.065 1.00 94.62 84 LEU A CA 1
ATOM 669 C C . LEU A 1 84 ? 3.219 1.674 -2.102 1.00 94.62 84 LEU A C 1
ATOM 671 O O . LEU A 1 84 ? 2.263 2.302 -1.644 1.00 94.62 84 LEU A O 1
ATOM 675 N N . ALA A 1 85 ? 3.097 0.435 -2.590 1.00 96.38 85 ALA A N 1
ATOM 676 C CA . ALA A 1 85 ? 1.834 -0.300 -2.602 1.00 96.38 85 ALA A CA 1
ATOM 677 C C . ALA A 1 85 ? 1.281 -0.468 -1.177 1.00 96.38 85 ALA A C 1
ATOM 679 O O . ALA A 1 85 ? 0.120 -0.148 -0.919 1.00 96.38 85 ALA A O 1
ATOM 680 N N . ILE A 1 86 ? 2.128 -0.910 -0.238 1.00 96.00 86 ILE A N 1
ATOM 681 C CA . ILE A 1 86 ? 1.782 -1.066 1.185 1.00 96.00 86 ILE A CA 1
ATOM 682 C C . ILE A 1 86 ? 1.370 0.277 1.782 1.00 96.00 86 ILE A C 1
ATOM 684 O O . ILE A 1 86 ? 0.355 0.358 2.467 1.00 96.00 86 ILE A O 1
ATOM 688 N N . LEU A 1 87 ? 2.125 1.337 1.504 1.00 94.69 87 LEU A N 1
ATOM 689 C CA . LEU A 1 87 ? 1.874 2.658 2.059 1.00 94.69 87 LEU A CA 1
ATOM 690 C C . LEU A 1 87 ? 0.539 3.238 1.576 1.00 94.69 87 LEU A C 1
ATOM 692 O O . LEU A 1 87 ? -0.239 3.736 2.386 1.00 94.69 87 LEU A O 1
ATOM 696 N N . ARG A 1 88 ? 0.228 3.122 0.278 1.00 94.94 88 ARG A N 1
ATOM 697 C CA . ARG A 1 88 ? -1.072 3.532 -0.288 1.00 94.94 88 ARG A CA 1
ATOM 698 C C . ARG A 1 88 ? -2.224 2.737 0.315 1.00 94.94 88 ARG A C 1
ATOM 700 O O . ARG A 1 88 ? -3.251 3.309 0.679 1.00 94.94 88 ARG A O 1
ATOM 707 N N . CYS A 1 89 ? -2.024 1.432 0.446 1.00 95.38 89 CYS A N 1
ATOM 708 C CA . CYS A 1 89 ? -2.974 0.507 1.043 1.00 95.38 89 CYS A CA 1
ATOM 709 C C . CYS A 1 89 ? -3.262 0.867 2.511 1.00 95.38 89 CYS A C 1
ATOM 711 O O . CYS A 1 89 ? -4.418 1.008 2.905 1.00 95.38 89 CYS A O 1
ATOM 713 N N . ALA A 1 90 ? -2.213 1.118 3.294 1.00 94.38 90 ALA A N 1
ATOM 714 C CA . ALA A 1 90 ? -2.294 1.523 4.692 1.00 94.38 90 ALA A CA 1
ATOM 715 C C . ALA A 1 90 ? -2.950 2.899 4.870 1.00 94.38 90 ALA A C 1
ATOM 717 O O . ALA A 1 90 ? -3.856 3.054 5.687 1.00 94.38 90 ALA A O 1
ATOM 718 N N . ALA A 1 91 ? -2.541 3.891 4.074 1.00 94.00 91 ALA A N 1
ATOM 719 C CA . ALA A 1 91 ? -3.095 5.242 4.117 1.00 94.00 91 ALA A CA 1
ATOM 720 C C . ALA A 1 91 ? -4.604 5.256 3.841 1.00 94.00 91 ALA A C 1
ATOM 722 O O . ALA A 1 91 ? -5.344 6.022 4.455 1.00 94.00 91 ALA A O 1
ATOM 723 N N . ALA A 1 92 ? -5.083 4.378 2.958 1.00 92.00 92 ALA A N 1
ATOM 724 C CA . ALA A 1 92 ? -6.500 4.265 2.640 1.00 92.00 92 ALA A CA 1
ATOM 725 C C . ALA A 1 92 ? -7.355 3.638 3.758 1.00 92.00 92 ALA A C 1
ATOM 727 O O . ALA A 1 92 ? -8.584 3.714 3.685 1.00 92.00 92 ALA A O 1
ATOM 728 N N . GLN A 1 93 ? -6.732 3.034 4.776 1.00 88.88 93 GLN A N 1
ATOM 729 C CA . GLN A 1 93 ? -7.418 2.564 5.984 1.00 88.88 93 GLN A CA 1
ATOM 730 C C . GLN A 1 93 ? -7.571 3.653 7.048 1.00 88.88 93 GLN A C 1
ATOM 732 O O . GLN A 1 93 ? -8.239 3.424 8.056 1.00 88.88 93 GLN A O 1
ATOM 737 N N . ALA A 1 94 ? -6.972 4.833 6.852 1.00 87.44 94 ALA A N 1
ATOM 738 C CA . ALA A 1 94 ? -7.125 5.928 7.794 1.00 87.44 94 ALA A CA 1
ATOM 739 C C . ALA A 1 94 ? -8.613 6.297 7.940 1.00 87.44 94 ALA A C 1
ATOM 741 O O . ALA A 1 94 ? -9.321 6.393 6.928 1.00 87.44 94 ALA A O 1
ATOM 742 N N . PRO A 1 95 ? -9.105 6.526 9.172 1.00 77.62 95 PRO A N 1
ATOM 743 C CA . PRO A 1 95 ? -10.453 7.032 9.375 1.00 77.62 95 PRO A CA 1
ATOM 744 C C . PRO A 1 95 ? -10.634 8.319 8.570 1.00 77.62 95 PRO A C 1
ATOM 746 O O . PRO A 1 95 ? -9.783 9.210 8.623 1.00 77.62 95 PRO A O 1
ATOM 749 N N . LYS A 1 96 ? -11.735 8.430 7.822 1.00 74.19 96 LYS A N 1
ATOM 750 C CA . LYS A 1 96 ? -12.117 9.720 7.244 1.00 74.19 96 LYS A CA 1
ATOM 751 C C . LYS A 1 96 ? -12.416 10.646 8.418 1.00 74.19 96 LYS A C 1
ATOM 753 O O . LYS A 1 96 ? -13.275 10.310 9.231 1.00 74.19 96 LYS A O 1
ATOM 758 N N . GLU A 1 97 ? -11.702 11.764 8.526 1.00 63.00 97 GLU A N 1
ATOM 759 C CA . GLU A 1 97 ? -12.088 12.828 9.452 1.00 63.00 97 GLU A CA 1
ATOM 760 C C . GLU A 1 97 ? -13.552 13.176 9.149 1.00 63.00 97 GLU A C 1
ATOM 762 O O . GLU A 1 97 ? -13.903 13.488 8.008 1.00 63.00 97 GLU A O 1
ATOM 767 N N . GLN A 1 98 ? -14.429 13.007 10.140 1.00 45.34 98 GLN A N 1
ATOM 768 C CA . GLN A 1 98 ? -15.760 13.594 10.079 1.00 45.34 98 GLN A CA 1
ATOM 769 C C . GLN A 1 98 ? -15.536 15.106 10.105 1.00 45.34 98 GLN A C 1
ATOM 771 O O . GLN A 1 98 ? -15.066 15.632 11.112 1.00 45.34 98 GLN A O 1
ATOM 776 N N . ALA A 1 99 ? -15.753 15.739 8.951 1.00 38.94 99 ALA A N 1
ATOM 777 C CA . ALA A 1 99 ? -15.709 17.186 8.781 1.00 38.94 99 ALA A CA 1
ATOM 778 C C . ALA A 1 99 ? -16.762 17.886 9.647 1.00 38.94 99 ALA A C 1
ATOM 780 O O . ALA A 1 99 ? -17.855 17.295 9.828 1.00 38.94 99 ALA A O 1
#

Foldseek 3Di:
DDLLLLLVLLCQLLVHDPVVSVVCVVPVPCLVSSCVSQVKDKDWDDPPDPWTKIWIWDDPDPPDMDIQMDTPPDPVCRVVRRSVRSSNVSSVSGDDPPD

Radius of gyration: 13.82 Å; chains: 1; bounding box: 32×30×37 Å

pLDDT: mean 89.66, std 9.05, range [38.94, 97.56]